Protein AF-A0A7V4A1D4-F1 (afdb_monomer_lite)

Foldseek 3Di:
DAADDPVFDKDWDWDWPDDDPFKTWTWIFIDTPNDTNDIDIDMDTDQPCPNDPPSPDDPPPDDDDDDDDDD

Radius of gyration: 20.53 Å; chains: 1; bounding box: 43×22×55 Å

Secondary structure (DSSP, 8-state):
-PPPPTT---EEEEEEEEE-SSEEEEEEEEEETTEEEEEEEEEEEPPPTTSSTTSS-PPPS----------

Sequence (71 aa):
FRPATAGAWVEARAKEVNLSRRTATYQVEVVSEGKLVALFTGTVCRLGGDAFPGAGEGVPSGQNSGWEEEG

Organism: NCBI:txid1214928

InterPro domains:
  IPR006683 Thioesterase domain [PF03061] (1-35)
  IPR029069 HotDog domain superfamily [SSF54637] (2-45)

Structure (mmCIF, N/CA/C/O backbone):
data_AF-A0A7V4A1D4-F1
#
_entry.id   AF-A0A7V4A1D4-F1
#
loop_
_atom_site.group_PDB
_atom_site.id
_atom_site.type_symbol
_atom_site.label_atom_id
_atom_site.label_alt_id
_atom_site.label_comp_id
_atom_site.label_asym_id
_atom_site.label_entity_id
_atom_site.label_seq_id
_atom_site.pdbx_PDB_ins_code
_atom_site.Cartn_x
_atom_site.Cartn_y
_atom_site.Cartn_z
_atom_site.occupancy
_atom_site.B_iso_or_equiv
_atom_site.auth_seq_id
_atom_site.auth_comp_id
_atom_site.auth_asym_id
_atom_site.auth_atom_id
_atom_site.pdbx_PDB_model_num
ATOM 1 N N . PHE A 1 1 ? -2.144 -2.131 13.836 1.00 79.50 1 PHE A N 1
ATOM 2 C CA . PHE A 1 1 ? -3.146 -1.171 13.328 1.00 79.50 1 PHE A CA 1
ATOM 3 C C . PHE A 1 1 ? -4.508 -1.478 13.930 1.00 79.50 1 PHE A C 1
ATOM 5 O O . PHE A 1 1 ? -4.690 -2.600 14.391 1.00 79.50 1 PHE A O 1
ATOM 12 N N . ARG A 1 2 ? -5.432 -0.509 13.983 1.00 83.69 2 ARG A N 1
ATOM 13 C CA . ARG A 1 2 ? -6.804 -0.754 14.463 1.00 83.69 2 ARG A CA 1
ATOM 14 C C . ARG A 1 2 ? -7.711 -1.077 13.271 1.00 83.69 2 ARG A C 1
ATOM 16 O O . ARG A 1 2 ? -7.633 -0.346 12.289 1.00 83.69 2 ARG A O 1
ATOM 23 N N . PRO A 1 3 ? -8.538 -2.132 13.337 1.00 85.69 3 PRO A N 1
ATOM 24 C CA . PRO A 1 3 ? -9.453 -2.457 12.252 1.00 85.69 3 PRO A CA 1
ATOM 25 C C . PRO A 1 3 ? -10.480 -1.336 12.062 1.00 85.69 3 PRO A C 1
ATOM 27 O O . PRO A 1 3 ? -10.970 -0.766 13.039 1.00 85.69 3 PRO A O 1
ATOM 30 N N . ALA A 1 4 ? -10.784 -1.026 10.803 1.00 91.06 4 ALA A N 1
ATOM 31 C CA . ALA A 1 4 ? -11.890 -0.150 10.442 1.00 91.06 4 ALA A CA 1
ATOM 32 C C . ALA A 1 4 ? -13.194 -0.959 10.370 1.00 91.06 4 ALA A C 1
ATOM 34 O O . ALA A 1 4 ? -13.186 -2.139 10.012 1.00 91.06 4 ALA A O 1
ATOM 35 N N . THR A 1 5 ? -14.312 -0.324 10.705 1.00 92.75 5 THR A N 1
ATOM 36 C CA . THR A 1 5 ? -15.642 -0.930 10.582 1.00 92.75 5 THR A CA 1
ATOM 37 C C . THR A 1 5 ? -16.092 -0.913 9.121 1.00 92.75 5 THR A C 1
ATOM 39 O O . THR A 1 5 ? -15.745 -0.004 8.367 1.00 92.75 5 THR A O 1
ATOM 42 N N . ALA A 1 6 ? -16.895 -1.892 8.705 1.00 93.75 6 ALA A N 1
ATOM 43 C CA . ALA A 1 6 ? -17.534 -1.851 7.392 1.00 93.75 6 ALA A CA 1
ATOM 44 C C . ALA A 1 6 ? -18.371 -0.567 7.236 1.00 93.75 6 ALA A C 1
ATOM 46 O O . ALA A 1 6 ? -19.080 -0.167 8.159 1.00 93.75 6 ALA A O 1
ATOM 47 N N . GLY A 1 7 ? -18.262 0.084 6.075 1.00 95.38 7 GLY A N 1
ATOM 48 C CA . GLY A 1 7 ? -18.901 1.377 5.807 1.00 95.38 7 GLY A CA 1
ATOM 49 C C . GLY A 1 7 ? -18.166 2.595 6.380 1.00 95.38 7 GLY A C 1
ATOM 50 O O . GLY A 1 7 ? -18.610 3.717 6.152 1.00 95.38 7 GLY A O 1
ATOM 51 N N . ALA A 1 8 ? -17.047 2.410 7.092 1.00 94.94 8 ALA A N 1
ATOM 52 C CA . ALA A 1 8 ? -16.225 3.526 7.545 1.00 94.94 8 ALA A CA 1
ATOM 53 C C . ALA A 1 8 ? -15.567 4.252 6.362 1.00 94.94 8 ALA A C 1
ATOM 55 O O . ALA A 1 8 ? -15.057 3.627 5.429 1.00 94.94 8 ALA A O 1
ATOM 56 N N . TRP A 1 9 ? -15.531 5.582 6.442 1.00 96.88 9 TRP A N 1
ATOM 57 C CA . TRP A 1 9 ? -14.757 6.406 5.522 1.00 96.88 9 TRP A CA 1
ATOM 58 C C . TRP A 1 9 ? -13.274 6.324 5.862 1.00 96.88 9 TRP A C 1
ATOM 60 O O . TRP A 1 9 ? -12.871 6.563 7.002 1.00 96.88 9 TRP A O 1
ATOM 70 N N . VAL A 1 10 ? -12.465 6.029 4.851 1.00 96.62 10 VAL A N 1
ATOM 71 C CA . VAL A 1 10 ? -11.010 5.962 4.967 1.00 96.62 10 VAL A CA 1
ATOM 72 C C . VAL A 1 10 ? -10.354 6.890 3.954 1.00 96.62 10 VAL A C 1
ATOM 74 O O . VAL A 1 10 ? -10.836 7.051 2.835 1.00 96.62 10 VAL A O 1
ATOM 77 N N . GLU A 1 11 ? -9.233 7.482 4.342 1.00 97.50 11 GLU A N 1
ATOM 78 C CA . GLU A 1 11 ? -8.381 8.304 3.491 1.00 97.50 11 GLU A CA 1
ATOM 79 C C . GLU A 1 11 ? -7.038 7.596 3.304 1.00 97.50 11 GLU A C 1
ATOM 81 O O . GLU A 1 11 ? -6.379 7.246 4.284 1.00 97.50 11 GLU A O 1
ATOM 86 N N . ALA A 1 12 ? -6.625 7.393 2.052 1.00 97.06 12 ALA A N 1
ATOM 87 C CA . ALA A 1 12 ? -5.306 6.870 1.720 1.00 97.06 12 ALA A CA 1
ATOM 88 C C . ALA A 1 12 ? -4.364 8.024 1.356 1.00 97.06 12 ALA A C 1
ATOM 90 O O . ALA A 1 12 ? -4.554 8.707 0.351 1.00 97.06 12 ALA A O 1
ATOM 91 N N . ARG A 1 13 ? -3.326 8.224 2.166 1.00 97.06 13 ARG A N 1
ATOM 92 C CA . ARG A 1 13 ? -2.303 9.257 1.994 1.00 97.06 13 ARG A CA 1
ATOM 93 C C . ARG A 1 13 ? -1.025 8.610 1.492 1.00 97.06 13 ARG A C 1
ATOM 95 O O . ARG A 1 13 ? -0.331 7.928 2.243 1.00 97.06 13 ARG A O 1
ATOM 102 N N . ALA A 1 14 ? -0.722 8.811 0.216 1.00 97.12 14 ALA A N 1
ATOM 103 C CA . ALA A 1 14 ? 0.509 8.322 -0.385 1.00 97.12 14 ALA A CA 1
ATOM 104 C C . ALA A 1 14 ? 1.614 9.375 -0.258 1.00 97.12 14 ALA A C 1
ATOM 106 O O . ALA A 1 14 ? 1.482 10.494 -0.752 1.00 97.12 14 ALA A O 1
ATOM 107 N N . LYS A 1 15 ? 2.724 8.997 0.372 1.00 97.25 15 LYS A N 1
ATOM 108 C CA . LYS A 1 15 ? 3.963 9.766 0.383 1.00 97.25 15 LYS A CA 1
ATOM 109 C C . LYS A 1 15 ? 5.002 9.041 -0.451 1.00 97.25 15 LYS A C 1
ATOM 111 O O . LYS A 1 15 ? 5.283 7.862 -0.242 1.00 97.25 15 LYS A O 1
ATOM 116 N N . GLU A 1 16 ? 5.578 9.763 -1.396 1.00 97.06 16 GLU A N 1
ATOM 117 C CA . GLU A 1 16 ? 6.708 9.281 -2.175 1.00 97.06 16 GLU A CA 1
ATOM 118 C C . GLU A 1 16 ? 7.907 8.979 -1.267 1.00 97.06 16 GLU A C 1
ATOM 120 O O . GLU A 1 16 ? 8.289 9.796 -0.426 1.00 97.06 16 GLU A O 1
ATOM 125 N N . VAL A 1 17 ? 8.495 7.796 -1.446 1.00 97.31 17 VAL A N 1
ATOM 126 C CA . VAL A 1 17 ? 9.729 7.374 -0.764 1.00 97.31 17 VAL A CA 1
ATOM 127 C C . VAL A 1 17 ? 10.878 7.235 -1.758 1.00 97.31 17 VAL A C 1
ATOM 129 O O . VAL A 1 17 ? 12.025 7.502 -1.413 1.00 97.31 17 VAL A O 1
ATOM 132 N N . ASN A 1 18 ? 10.584 6.821 -2.992 1.00 95.25 18 ASN A N 1
ATOM 133 C CA . ASN A 1 18 ? 11.575 6.725 -4.056 1.00 95.25 18 ASN A CA 1
ATOM 134 C C . ASN A 1 18 ? 10.931 6.916 -5.431 1.00 95.25 18 ASN A C 1
ATOM 136 O O . ASN A 1 18 ? 9.932 6.264 -5.743 1.00 95.25 18 ASN A O 1
ATOM 140 N N . LEU A 1 19 ? 11.569 7.713 -6.285 1.00 93.56 19 LEU A N 1
ATOM 141 C CA . LEU A 1 19 ? 11.251 7.815 -7.705 1.00 93.56 19 LEU A CA 1
ATOM 142 C C . LEU A 1 19 ? 12.436 7.386 -8.548 1.00 93.56 19 LEU A C 1
ATOM 144 O O . LEU A 1 19 ? 13.529 7.937 -8.455 1.00 93.56 19 LEU A O 1
ATOM 148 N N . SER A 1 20 ? 12.180 6.452 -9.453 1.00 89.50 20 SER A N 1
ATOM 149 C CA . SER A 1 20 ? 13.108 6.085 -10.509 1.00 89.50 20 SER A CA 1
ATOM 150 C C . SER A 1 20 ? 12.505 6.376 -11.883 1.00 89.50 20 SER A C 1
ATOM 152 O O . SER A 1 20 ? 11.348 6.778 -12.035 1.00 89.50 20 SER A O 1
ATOM 154 N N . ARG A 1 21 ? 13.301 6.124 -12.926 1.00 87.00 21 ARG A N 1
ATOM 155 C CA . ARG A 1 21 ? 12.862 6.251 -14.320 1.00 87.00 21 ARG A CA 1
ATOM 156 C C . ARG A 1 21 ? 11.685 5.333 -14.665 1.00 87.00 21 ARG A C 1
ATOM 158 O O . ARG A 1 21 ? 10.880 5.692 -15.516 1.00 87.00 21 ARG A O 1
ATOM 165 N N . ARG A 1 22 ? 11.616 4.136 -14.074 1.00 87.62 22 ARG A N 1
ATOM 166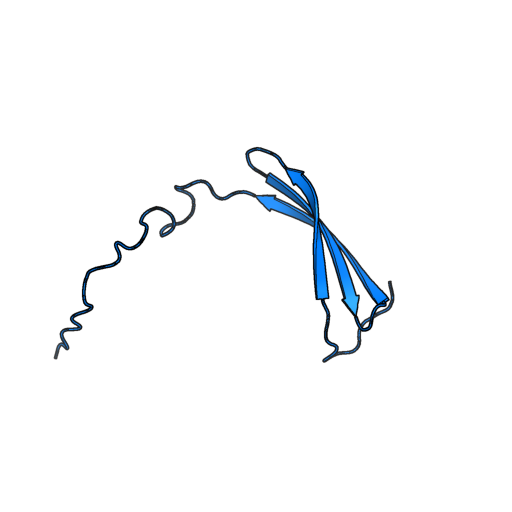 C CA . ARG A 1 22 ? 10.640 3.093 -14.448 1.00 87.62 22 ARG A CA 1
ATOM 167 C C . ARG A 1 22 ? 9.679 2.731 -13.330 1.00 87.62 22 ARG A C 1
ATOM 169 O O . ARG A 1 22 ? 8.646 2.135 -13.605 1.00 87.62 22 ARG A O 1
ATOM 176 N N . THR A 1 23 ? 9.998 3.082 -12.094 1.00 93.06 23 THR A N 1
ATOM 177 C CA . THR A 1 23 ? 9.203 2.713 -10.928 1.00 93.06 23 THR A CA 1
ATOM 178 C C . THR A 1 23 ? 9.111 3.861 -9.941 1.00 93.06 23 THR A C 1
ATOM 180 O O . THR A 1 23 ? 9.962 4.748 -9.913 1.00 93.06 23 THR A O 1
ATOM 183 N N . ALA A 1 24 ? 8.079 3.827 -9.115 1.00 95.31 24 ALA A N 1
ATOM 184 C CA . ALA A 1 24 ? 7.926 4.709 -7.974 1.00 95.31 24 ALA A CA 1
ATOM 185 C C . ALA A 1 24 ? 7.498 3.878 -6.767 1.00 95.31 24 ALA A C 1
ATOM 187 O O . ALA A 1 24 ? 6.661 2.988 -6.906 1.00 95.31 24 ALA A O 1
ATOM 188 N N . THR A 1 25 ? 8.074 4.151 -5.602 1.00 96.56 25 THR A N 1
ATOM 189 C CA . THR A 1 25 ? 7.705 3.506 -4.342 1.00 96.56 25 THR A CA 1
ATOM 190 C C . THR A 1 25 ? 7.095 4.538 -3.412 1.00 96.56 25 THR A C 1
ATOM 192 O O . THR A 1 25 ? 7.690 5.588 -3.153 1.00 96.56 25 THR A O 1
ATOM 195 N N . TYR A 1 26 ? 5.923 4.209 -2.885 1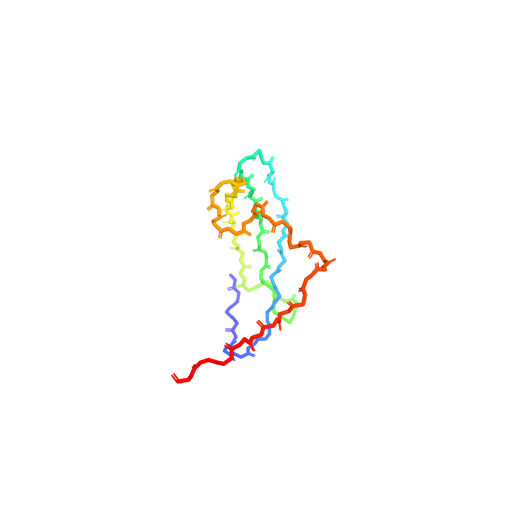.00 97.75 26 TYR A N 1
ATOM 196 C CA . TYR A 1 26 ? 5.152 5.046 -1.982 1.00 97.75 26 TYR A CA 1
ATOM 197 C C . TYR A 1 26 ? 4.943 4.330 -0.657 1.00 97.75 26 TYR A C 1
ATOM 199 O O . TYR A 1 26 ? 4.627 3.139 -0.627 1.00 97.75 26 TYR A O 1
ATOM 207 N N . GLN A 1 27 ? 5.062 5.081 0.430 1.00 98.19 27 GLN A N 1
ATOM 208 C CA . GLN A 1 27 ? 4.468 4.718 1.705 1.00 98.19 27 GLN A CA 1
ATOM 209 C C . GLN A 1 27 ? 3.029 5.226 1.698 1.00 98.19 27 GLN A C 1
ATOM 211 O O . GLN A 1 27 ? 2.790 6.406 1.450 1.00 98.19 27 GLN A O 1
ATOM 216 N N . VAL A 1 28 ? 2.071 4.345 1.952 1.00 97.94 28 VAL A N 1
ATOM 217 C CA . VAL A 1 28 ? 0.644 4.666 1.933 1.00 97.94 28 VAL A CA 1
ATOM 218 C C . VAL A 1 28 ? 0.075 4.463 3.325 1.00 97.94 28 VAL A C 1
ATOM 220 O O . VAL A 1 28 ? -0.030 3.336 3.810 1.00 97.94 28 VAL A O 1
ATOM 223 N N . GLU A 1 29 ? -0.296 5.565 3.959 1.00 97.62 29 GLU A N 1
ATOM 224 C CA . GLU A 1 29 ? -1.011 5.577 5.230 1.00 97.62 29 GLU A CA 1
ATOM 225 C C . GLU A 1 29 ? -2.512 5.561 4.970 1.00 97.62 29 GLU A C 1
ATOM 227 O O . GLU A 1 29 ? -3.018 6.392 4.221 1.00 97.62 29 GLU A O 1
ATOM 232 N N . VAL A 1 30 ? -3.236 4.641 5.605 1.00 97.12 30 VAL A N 1
ATOM 233 C CA . VAL A 1 30 ? -4.701 4.631 5.566 1.00 97.12 30 VAL A CA 1
ATOM 234 C C . VAL A 1 30 ? -5.229 5.103 6.910 1.00 97.12 30 V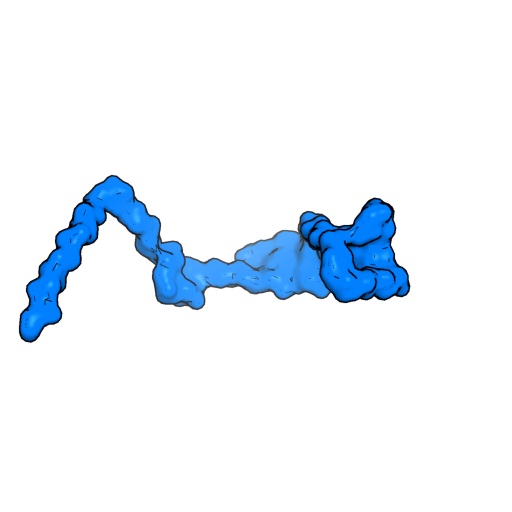AL A C 1
ATOM 236 O O . VAL A 1 30 ? -4.948 4.490 7.943 1.00 97.12 30 VAL A O 1
ATOM 239 N N . VAL A 1 31 ? -5.989 6.193 6.896 1.00 96.88 31 VAL A N 1
ATOM 240 C CA . VAL A 1 31 ? -6.495 6.885 8.084 1.00 96.88 31 VAL A CA 1
ATOM 241 C C . VAL A 1 31 ? -8.022 6.852 8.096 1.00 96.88 31 VAL A C 1
ATOM 243 O O . VAL A 1 31 ? -8.658 7.091 7.078 1.00 96.88 31 VAL A O 1
ATOM 246 N N . SER A 1 32 ? -8.615 6.588 9.258 1.00 96.44 32 SER A N 1
ATOM 247 C CA . SER A 1 32 ? -10.059 6.669 9.514 1.00 96.44 32 SER A CA 1
ATOM 248 C C . SER A 1 32 ? -10.267 7.481 10.784 1.00 96.44 32 SER A C 1
ATOM 250 O O . SER A 1 32 ? -9.652 7.166 11.802 1.00 96.44 32 SER A O 1
ATOM 252 N N . GLU A 1 33 ? -11.105 8.520 10.753 1.00 93.19 33 GLU A N 1
ATOM 253 C CA . GLU A 1 33 ? -11.402 9.360 11.934 1.00 93.19 33 GLU A CA 1
ATOM 254 C C . GLU A 1 33 ? -10.135 9.857 12.671 1.00 93.19 33 GLU A C 1
ATOM 256 O O . GLU A 1 33 ? -10.032 9.814 13.898 1.00 93.19 33 GLU A O 1
ATOM 261 N N . GLY A 1 34 ? -9.108 10.254 11.911 1.00 91.56 34 GLY A N 1
ATOM 262 C CA . GLY A 1 34 ? -7.821 10.704 12.456 1.00 91.56 34 GLY A CA 1
ATOM 263 C C . GLY A 1 34 ? -6.920 9.597 13.025 1.00 91.56 34 GLY A C 1
ATOM 264 O O . GLY A 1 34 ? -5.853 9.902 13.552 1.00 91.56 34 GLY A O 1
ATOM 265 N N . LYS A 1 35 ? -7.300 8.317 12.916 1.00 93.94 35 LYS A N 1
ATOM 266 C CA . LYS A 1 35 ? -6.520 7.163 13.394 1.00 93.94 35 LYS A CA 1
ATOM 267 C C . LYS A 1 35 ? -5.935 6.371 12.230 1.00 93.94 35 LYS A C 1
ATOM 269 O O . LYS A 1 35 ? -6.637 6.067 11.271 1.00 93.94 35 LYS A O 1
ATOM 274 N N . LEU A 1 36 ? -4.672 5.963 12.350 1.00 95.69 36 LEU A N 1
ATOM 275 C CA . LEU A 1 36 ? -4.024 5.084 11.375 1.00 95.69 36 LEU A CA 1
ATOM 276 C C . LEU A 1 36 ? -4.574 3.651 11.486 1.00 95.69 36 LEU A C 1
ATOM 278 O O . LEU A 1 36 ? -4.407 2.979 12.512 1.00 95.69 36 LEU A O 1
ATOM 282 N N . VAL A 1 37 ? -5.212 3.179 10.418 1.00 97.06 37 VAL A N 1
ATOM 283 C CA . VAL A 1 37 ? -5.851 1.855 10.334 1.00 97.06 37 VAL A CA 1
ATOM 284 C C . VAL A 1 37 ? -5.082 0.872 9.453 1.00 97.06 37 VAL A C 1
ATOM 286 O O . VAL A 1 37 ? -5.249 -0.334 9.615 1.00 97.06 37 VAL A O 1
ATOM 289 N N . ALA A 1 38 ? -4.184 1.355 8.591 1.00 96.31 38 ALA A N 1
ATOM 290 C CA . ALA A 1 38 ? -3.215 0.519 7.887 1.00 96.31 38 ALA A CA 1
ATOM 291 C C . ALA A 1 38 ? -2.007 1.331 7.398 1.00 96.31 38 ALA A C 1
ATOM 293 O O . ALA A 1 38 ? -2.080 2.552 7.260 1.00 96.31 38 ALA A O 1
ATOM 294 N N . LEU A 1 39 ? -0.908 0.631 7.120 1.00 96.75 39 LEU A N 1
ATOM 295 C CA . LEU A 1 39 ? 0.286 1.172 6.477 1.00 96.75 39 LEU A CA 1
ATOM 296 C C . LEU A 1 39 ? 0.792 0.159 5.458 1.00 96.75 39 LEU A C 1
ATOM 298 O O . LEU A 1 39 ? 1.015 -1.004 5.801 1.00 96.75 39 LEU A O 1
ATOM 302 N N . PHE A 1 40 ? 0.995 0.616 4.231 1.00 95.38 40 PHE A N 1
ATOM 303 C CA . PHE A 1 40 ? 1.504 -0.197 3.136 1.00 95.38 40 PHE A CA 1
ATOM 304 C C . PHE A 1 40 ? 2.702 0.480 2.485 1.00 95.38 40 PHE A C 1
ATOM 306 O O . PHE A 1 40 ? 2.813 1.705 2.485 1.00 95.38 40 PHE A O 1
ATOM 313 N N . THR A 1 41 ? 3.547 -0.325 1.852 1.00 96.25 41 THR A N 1
ATOM 314 C CA . THR 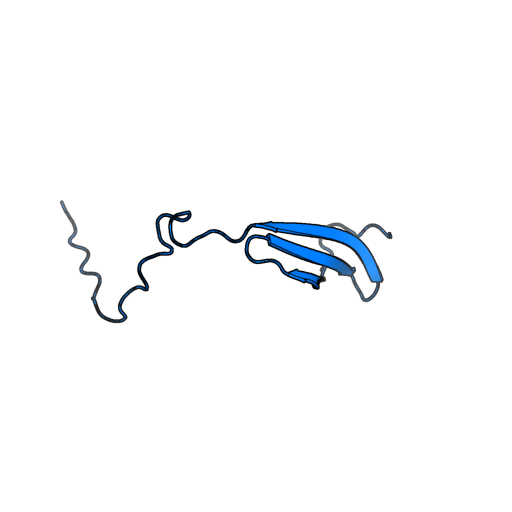A 1 41 ? 4.527 0.162 0.884 1.00 96.25 41 THR A CA 1
ATOM 315 C C . THR A 1 41 ? 4.156 -0.414 -0.471 1.00 96.25 41 THR A C 1
ATOM 317 O O . THR A 1 41 ? 4.089 -1.632 -0.625 1.00 96.25 41 THR A O 1
ATOM 320 N N . GLY A 1 42 ? 3.877 0.455 -1.438 1.00 93.69 42 GLY A N 1
ATOM 321 C CA . GLY A 1 42 ? 3.500 0.067 -2.793 1.00 93.69 42 GLY A CA 1
ATOM 322 C C . GLY A 1 42 ? 4.549 0.514 -3.799 1.00 93.69 42 GLY A C 1
ATOM 323 O O . GLY A 1 42 ? 5.008 1.653 -3.742 1.00 93.69 42 GLY A O 1
ATOM 324 N N . THR A 1 43 ? 4.900 -0.360 -4.740 1.00 95.25 43 THR A N 1
ATOM 325 C CA . THR A 1 43 ? 5.712 -0.001 -5.907 1.00 95.25 43 THR A CA 1
ATOM 326 C C . THR A 1 43 ? 4.836 -0.021 -7.149 1.00 95.25 43 THR A C 1
ATOM 328 O O . THR A 1 43 ? 4.174 -1.016 -7.429 1.00 95.25 43 THR A O 1
ATOM 331 N N . VAL A 1 44 ? 4.848 1.073 -7.904 1.00 92.56 44 VAL A N 1
ATOM 332 C CA . VAL A 1 44 ? 4.174 1.186 -9.198 1.00 92.56 44 VAL A CA 1
ATOM 333 C C . VAL A 1 44 ? 5.204 1.218 -10.317 1.00 92.56 44 VAL A C 1
ATOM 335 O O . VAL A 1 44 ? 6.290 1.783 -10.163 1.00 92.56 44 VAL A O 1
ATOM 338 N N . CYS A 1 45 ? 4.858 0.628 -11.456 1.00 89.38 45 CYS A N 1
ATOM 339 C CA . CYS A 1 45 ? 5.646 0.700 -12.680 1.00 89.38 45 CYS A CA 1
ATOM 340 C C . CYS A 1 45 ? 5.073 1.795 -13.578 1.00 89.38 45 CYS A C 1
ATOM 342 O O . CYS A 1 45 ? 3.865 1.853 -13.804 1.00 89.38 45 CYS A O 1
ATOM 344 N N . ARG A 1 46 ? 5.937 2.657 -14.112 1.00 83.50 46 ARG A N 1
ATOM 345 C CA . ARG A 1 46 ? 5.544 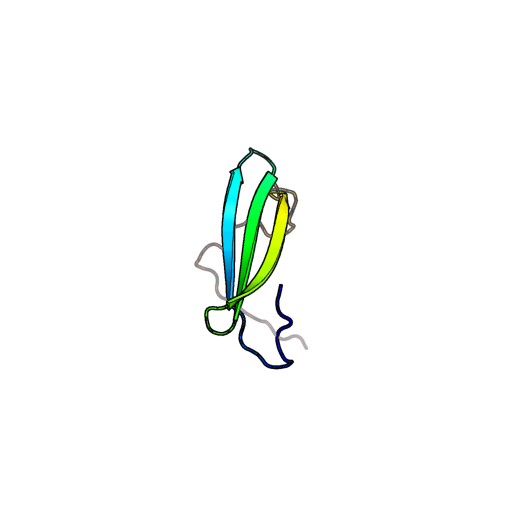3.613 -15.144 1.00 83.50 46 ARG A CA 1
ATOM 346 C C . ARG A 1 46 ? 5.300 2.841 -16.428 1.00 83.50 46 ARG A C 1
ATOM 348 O O . ARG A 1 46 ? 6.198 2.162 -16.928 1.00 83.50 46 ARG A O 1
ATOM 355 N N . LEU A 1 47 ? 4.096 2.964 -16.957 1.00 74.88 47 LEU A N 1
ATOM 356 C CA . LEU A 1 47 ? 3.775 2.464 -18.282 1.00 74.88 47 LEU A CA 1
ATOM 357 C C . LEU A 1 47 ? 4.451 3.406 -19.285 1.00 74.88 47 LEU A C 1
ATOM 359 O O . LEU A 1 47 ? 4.267 4.621 -19.223 1.00 74.88 47 LEU A O 1
ATOM 363 N N . GLY A 1 48 ? 5.331 2.862 -20.128 1.00 69.19 48 GLY A N 1
ATOM 364 C CA . GLY A 1 48 ? 5.906 3.614 -21.247 1.00 69.19 48 GLY A CA 1
ATOM 365 C C . GLY A 1 48 ? 4.832 3.934 -22.291 1.00 69.19 48 GLY A C 1
ATOM 366 O O . GLY A 1 48 ? 3.782 3.296 -22.288 1.00 69.19 48 GLY A O 1
ATOM 367 N N . GLY A 1 49 ? 5.107 4.888 -23.188 1.00 56.00 49 GLY A N 1
ATOM 368 C CA . GLY A 1 49 ? 4.147 5.372 -24.196 1.00 56.00 49 GLY A CA 1
ATOM 369 C C . GLY A 1 49 ? 3.502 4.282 -25.064 1.00 56.00 49 GLY A C 1
ATOM 370 O O . GLY A 1 49 ? 2.356 4.440 -25.460 1.00 56.00 49 GLY A O 1
ATOM 371 N N . ASP A 1 50 ? 4.181 3.147 -25.259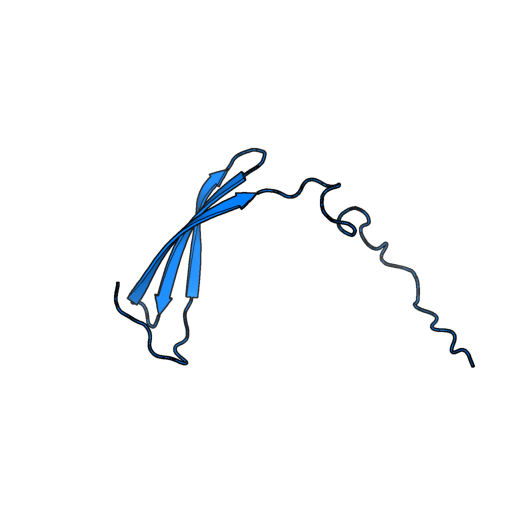 1.00 54.53 50 ASP A N 1
ATOM 372 C CA . ASP A 1 50 ? 3.686 2.028 -26.077 1.00 54.53 50 ASP A CA 1
ATOM 373 C C . ASP A 1 50 ? 2.971 0.929 -25.266 1.00 54.53 50 ASP A C 1
ATOM 375 O O . ASP A 1 50 ? 2.428 -0.016 -25.832 1.00 54.53 50 ASP A O 1
ATOM 379 N N . ALA A 1 51 ? 2.992 1.003 -23.930 1.00 54.69 51 ALA A N 1
ATOM 380 C CA . ALA A 1 51 ? 2.475 -0.058 -23.059 1.00 54.69 51 ALA A CA 1
ATOM 381 C C . ALA A 1 51 ? 0.966 0.060 -22.770 1.00 54.69 51 ALA A C 1
ATOM 383 O O . ALA A 1 51 ? 0.400 -0.825 -22.131 1.00 54.69 51 ALA A O 1
ATOM 384 N N . PHE A 1 52 ? 0.317 1.133 -23.234 1.00 51.34 52 PHE A N 1
ATOM 385 C CA . PHE A 1 52 ? -1.134 1.301 -23.187 1.00 51.34 52 PHE A CA 1
ATOM 386 C C . PHE A 1 52 ? -1.661 1.561 -24.605 1.00 51.34 52 PHE A C 1
ATOM 388 O O . PHE A 1 52 ? -1.395 2.641 -25.143 1.00 51.34 52 PHE A O 1
ATOM 395 N N . PRO A 1 53 ? -2.431 0.640 -25.217 1.00 46.25 53 PRO A N 1
ATOM 396 C CA . PRO A 1 53 ? -3.214 0.989 -26.395 1.00 46.25 53 PRO A CA 1
ATOM 397 C C . PRO A 1 53 ? -4.218 2.073 -25.970 1.00 46.25 53 PRO A C 1
ATOM 399 O O . PRO A 1 53 ? -5.146 1.802 -25.212 1.00 46.25 53 PRO A O 1
ATOM 402 N N . GLY A 1 54 ? -3.960 3.322 -26.371 1.00 52.53 54 GLY A N 1
ATOM 403 C CA . GLY A 1 54 ? -4.768 4.500 -26.025 1.00 52.53 54 GLY A CA 1
ATOM 404 C C . GLY A 1 54 ? -4.051 5.620 -25.256 1.00 52.53 54 GLY A C 1
ATOM 405 O O . GLY A 1 54 ? -4.660 6.658 -25.030 1.00 52.53 54 GLY A O 1
ATOM 406 N N . ALA A 1 55 ? -2.776 5.467 -24.871 1.00 51.16 55 ALA A N 1
ATOM 407 C CA . ALA A 1 55 ? -2.017 6.544 -24.206 1.00 51.16 55 ALA A CA 1
ATOM 408 C C . ALA A 1 55 ? -1.222 7.452 -25.173 1.00 51.16 55 ALA A C 1
ATOM 410 O O . ALA A 1 55 ? -0.630 8.438 -24.733 1.00 51.16 55 ALA A O 1
ATOM 411 N N . GLY A 1 56 ? -1.189 7.117 -26.469 1.00 44.81 56 GLY A N 1
ATOM 412 C CA . GLY A 1 56 ? -0.349 7.777 -27.478 1.00 44.81 56 GLY A CA 1
ATOM 413 C C . GLY A 1 56 ? -1.019 8.872 -28.311 1.00 44.81 56 GLY A C 1
ATOM 414 O O . GLY A 1 56 ? -0.314 9.673 -28.916 1.00 44.81 56 GLY A O 1
ATOM 415 N N . GLU A 1 57 ? -2.346 8.970 -28.327 1.00 47.12 57 GLU A N 1
ATOM 416 C CA . GLU A 1 57 ? -3.041 10.027 -29.064 1.00 47.12 57 GLU A CA 1
ATOM 417 C C . GLU A 1 57 ? -3.831 10.871 -28.075 1.00 47.12 57 GLU A C 1
ATOM 419 O O . GLU A 1 57 ? -4.911 10.505 -27.615 1.00 47.12 57 GLU A O 1
ATOM 424 N N . GLY A 1 58 ? -3.263 12.027 -27.722 1.00 45.62 58 GLY A N 1
ATOM 425 C CA . GLY A 1 58 ? -4.073 13.108 -27.188 1.00 45.62 58 GLY A CA 1
ATOM 426 C C . GLY A 1 58 ? -5.204 13.351 -28.177 1.00 45.62 58 GLY A C 1
ATOM 427 O O . GLY A 1 58 ? -4.940 13.668 -29.335 1.00 45.62 58 GLY A O 1
ATOM 428 N N . VAL A 1 59 ? -6.445 13.150 -27.736 1.00 47.31 59 VAL A N 1
ATOM 429 C CA . VAL A 1 59 ? -7.630 13.464 -28.534 1.00 47.31 59 VAL A CA 1
ATOM 430 C C . VAL A 1 59 ? -7.472 14.913 -29.008 1.00 47.31 59 VAL A C 1
ATOM 432 O O . VAL A 1 59 ? -7.411 15.807 -28.155 1.00 47.31 59 VAL A O 1
ATOM 435 N N . PRO A 1 60 ? -7.371 15.188 -30.322 1.00 42.00 60 PRO A N 1
ATOM 436 C CA . PRO A 1 60 ? -7.406 16.556 -30.789 1.00 42.00 60 PRO A CA 1
ATOM 437 C C . PRO A 1 60 ? -8.789 17.091 -30.435 1.00 42.00 60 PRO A C 1
ATOM 439 O O . PRO A 1 60 ? -9.813 16.559 -30.866 1.00 42.00 60 PRO A O 1
ATOM 442 N N . SER A 1 61 ? -8.824 18.124 -29.600 1.00 49.44 61 SER A N 1
ATOM 443 C CA . SER A 1 61 ? -10.031 18.871 -29.276 1.00 49.44 61 SER A CA 1
ATOM 444 C C . SER A 1 61 ? -10.591 19.476 -30.566 1.00 49.44 61 SER A C 1
ATOM 446 O O . SER A 1 61 ? -10.157 20.546 -30.987 1.00 49.44 61 SER A O 1
ATOM 448 N N . GLY A 1 62 ? -11.501 18.761 -31.226 1.00 48.50 62 GLY A N 1
ATOM 449 C CA . GLY A 1 62 ? -12.115 19.205 -32.474 1.00 48.50 62 GLY A CA 1
ATOM 450 C C . GLY A 1 62 ? -12.309 18.091 -33.494 1.00 48.50 62 GLY A C 1
ATOM 451 O O . GLY A 1 62 ? -11.656 18.097 -34.531 1.00 48.50 62 GLY A O 1
ATOM 452 N N . GLN A 1 63 ? -13.232 17.167 -33.230 1.00 47.34 63 GLN A N 1
ATOM 453 C CA . GLN A 1 63 ? -14.030 16.530 -34.280 1.00 47.34 63 GLN A CA 1
ATOM 454 C C . GLN A 1 63 ? -15.323 15.993 -33.660 1.00 47.34 63 GLN A C 1
ATOM 456 O O . GLN A 1 63 ? -15.318 15.343 -32.618 1.00 47.34 63 GLN A O 1
ATOM 461 N N . ASN A 1 64 ? -16.437 16.398 -34.259 1.00 47.22 64 ASN A N 1
ATOM 462 C CA . ASN A 1 64 ? -17.797 16.071 -33.865 1.00 47.22 64 ASN A CA 1
ATOM 463 C C . ASN A 1 64 ? -18.073 14.576 -34.090 1.00 47.22 64 ASN A C 1
ATOM 465 O O . ASN A 1 64 ? -17.770 14.025 -35.142 1.00 47.22 64 ASN A O 1
ATOM 469 N N . SER A 1 65 ? -18.674 13.910 -33.109 1.00 44.91 65 SER A N 1
ATOM 470 C CA . SER A 1 65 ? -19.161 12.541 -33.262 1.00 44.91 65 SER A CA 1
ATOM 471 C C . SER A 1 65 ? -20.482 12.547 -34.036 1.00 44.91 65 SER A C 1
ATOM 473 O O . SER A 1 65 ? -21.558 12.706 -33.463 1.00 44.91 65 SER A O 1
ATOM 475 N N . GLY A 1 66 ? -20.392 12.399 -35.357 1.00 39.25 66 GLY A N 1
ATOM 476 C CA . GLY A 1 66 ? -21.513 11.958 -36.182 1.00 39.25 66 GLY A CA 1
ATOM 477 C C . GLY A 1 66 ? -21.700 10.457 -35.996 1.00 39.25 66 GLY A C 1
ATOM 478 O O . GLY A 1 66 ? -20.940 9.672 -36.551 1.00 39.25 66 GLY A O 1
ATOM 479 N N . TRP A 1 67 ? -22.672 10.061 -35.178 1.00 38.88 67 TRP A N 1
ATOM 480 C CA . TRP A 1 67 ? -23.166 8.688 -35.170 1.00 38.88 67 TRP A CA 1
ATOM 481 C C . TRP A 1 67 ? -24.155 8.561 -36.329 1.00 38.88 67 TRP A C 1
ATOM 483 O O . TRP A 1 67 ? -25.242 9.130 -36.258 1.00 38.88 67 TRP A O 1
ATOM 493 N N . GLU A 1 68 ? -23.773 7.869 -37.401 1.00 48.28 68 GLU A N 1
ATOM 494 C CA . GLU A 1 68 ? -24.755 7.362 -38.360 1.00 48.28 68 GLU A CA 1
ATOM 495 C C . GLU A 1 68 ? -25.331 6.057 -37.802 1.00 48.28 68 GLU A C 1
ATOM 497 O O . GLU A 1 68 ? -24.606 5.102 -37.519 1.00 48.28 68 GLU A O 1
ATOM 502 N N . GLU A 1 69 ? -26.646 6.074 -37.572 1.00 47.47 69 GLU A N 1
ATOM 503 C CA . GLU A 1 69 ? -27.466 4.880 -37.406 1.00 47.47 69 GLU A CA 1
ATOM 504 C C . GLU A 1 69 ? -27.468 4.094 -38.724 1.00 47.47 69 GLU A C 1
ATOM 506 O O . GLU A 1 69 ? -27.879 4.616 -39.758 1.00 47.47 69 GLU A O 1
ATOM 511 N N . GLU A 1 70 ? -27.100 2.820 -38.669 1.00 41.19 70 GLU A N 1
ATOM 512 C CA . GLU A 1 70 ? -27.645 1.802 -39.572 1.00 41.19 70 GLU A CA 1
ATOM 513 C C . GLU A 1 70 ? -28.358 0.779 -38.668 1.00 41.19 70 GLU A C 1
ATOM 515 O O . GLU A 1 70 ? -27.825 0.404 -37.623 1.00 41.19 70 GLU A O 1
ATOM 520 N N . GLY A 1 71 ? -29.598 0.354 -38.915 1.00 45.38 71 GLY A N 1
ATOM 521 C CA . GLY A 1 71 ? -30.297 0.216 -40.191 1.00 45.38 71 GLY A CA 1
ATOM 522 C C . GLY A 1 71 ? -30.579 -1.262 -40.406 1.00 45.38 71 GLY A C 1
ATOM 523 O O . GLY A 1 71 ? -29.696 -1.929 -40.980 1.00 45.38 71 GLY A O 1
#

pLDDT: mean 78.26, std 22.06, range [38.88, 98.19]